Protein AF-A0A7G9ZDZ3-F1 (afdb_monomer_lite)

Sequence (117 aa):
TMALVRNMFHDPRQRQFAIGVWIAAFSLGSAIGPLVGGVLLEFFHWGAVFWLNVPVMLLTLALGPRFLPEYRDPDAGHLDLASVLLSLAAVLLTIYGLKQLAEHGAGLASMAALLAG

Secondary structure (DSSP, 8-state):
-HHHHHHH--SHHHHHHHHHHHHHHHHHHHHHHHHHHHHHHHHS-TTHHHHHHHHHHHHHHHHHHHHS-----TT-----HHHHHHHHHHHHHHHHHHHHHHHH-S-HHHHHHHHH-

Structure (mmCIF, N/CA/C/O backbone):
data_AF-A0A7G9ZDZ3-F1
#
_entry.id   AF-A0A7G9ZDZ3-F1
#
loop_
_atom_site.group_PDB
_atom_site.id
_atom_site.type_symbol
_atom_site.label_atom_id
_atom_site.label_alt_id
_atom_site.label_comp_id
_atom_site.label_asym_id
_atom_site.label_entity_id
_atom_site.label_seq_id
_atom_site.pdbx_PDB_ins_code
_atom_site.Cartn_x
_atom_site.Cartn_y
_atom_site.Cartn_z
_atom_site.occupancy
_atom_site.B_iso_or_equiv
_atom_site.auth_seq_id
_atom_site.auth_comp_id
_atom_site.auth_asym_id
_atom_site.auth_atom_id
_atom_site.pdbx_PDB_model_num
ATOM 1 N N . THR A 1 1 ? -8.217 3.301 -2.184 1.00 57.84 1 THR A N 1
ATOM 2 C CA . THR A 1 1 ? -8.496 3.680 -0.776 1.00 57.84 1 THR A CA 1
ATOM 3 C C . THR A 1 1 ? -8.779 5.170 -0.607 1.00 57.84 1 THR A C 1
ATOM 5 O O . THR A 1 1 ? -9.856 5.503 -0.137 1.00 57.84 1 THR A O 1
ATOM 8 N N . MET A 1 2 ? -7.906 6.083 -1.054 1.00 59.22 2 MET A N 1
ATOM 9 C CA . MET A 1 2 ? -8.110 7.543 -0.906 1.00 59.22 2 MET A CA 1
ATOM 10 C C . MET A 1 2 ? -9.345 8.108 -1.639 1.00 59.22 2 MET A C 1
ATOM 12 O O . MET A 1 2 ? -9.912 9.106 -1.200 1.00 59.22 2 MET A O 1
ATOM 16 N N . ALA A 1 3 ? -9.778 7.485 -2.743 1.00 59.09 3 ALA A N 1
ATOM 17 C CA . ALA A 1 3 ? -11.032 7.832 -3.425 1.00 59.09 3 ALA A CA 1
ATOM 18 C C . ALA A 1 3 ? -12.270 7.465 -2.583 1.00 59.09 3 ALA A C 1
ATOM 20 O O . ALA A 1 3 ? -13.203 8.252 -2.491 1.00 59.09 3 ALA A O 1
ATOM 21 N N . LEU A 1 4 ? -12.225 6.325 -1.886 1.00 62.06 4 LEU A N 1
ATOM 22 C CA . LEU A 1 4 ? -13.295 5.834 -1.011 1.00 62.06 4 LEU A CA 1
ATOM 23 C C . LEU A 1 4 ? -13.468 6.734 0.222 1.00 62.06 4 LEU A C 1
ATOM 25 O O . LEU A 1 4 ? -14.576 7.165 0.518 1.00 62.06 4 LEU A O 1
ATOM 29 N N . VAL A 1 5 ? -12.363 7.126 0.870 1.00 61.91 5 VAL A N 1
ATOM 30 C CA . VAL A 1 5 ? -12.380 8.070 2.007 1.00 61.91 5 VAL A CA 1
ATOM 31 C C . VAL A 1 5 ? -12.969 9.426 1.601 1.00 61.91 5 VAL A C 1
ATOM 33 O O . VAL A 1 5 ? -13.737 10.021 2.351 1.00 61.91 5 VAL A O 1
ATOM 36 N N . ARG A 1 6 ? -12.647 9.917 0.396 1.00 57.53 6 ARG A N 1
ATOM 37 C CA . ARG A 1 6 ? -13.193 11.182 -0.121 1.00 57.53 6 ARG A CA 1
ATOM 38 C C . ARG A 1 6 ? -14.697 11.133 -0.380 1.00 57.53 6 ARG A C 1
ATOM 40 O O . ARG A 1 6 ? -15.328 12.179 -0.287 1.00 57.53 6 ARG A O 1
ATOM 47 N N . ASN A 1 7 ? -15.224 9.957 -0.714 1.00 59.12 7 ASN A N 1
ATOM 48 C CA . ASN A 1 7 ? -16.620 9.770 -1.098 1.00 59.12 7 ASN A CA 1
ATOM 49 C C . ASN A 1 7 ? -17.521 9.402 0.094 1.00 59.12 7 ASN A C 1
ATOM 51 O O . ASN A 1 7 ? -18.690 9.754 0.096 1.00 59.12 7 ASN A O 1
ATOM 55 N N . MET A 1 8 ? -16.979 8.736 1.122 1.00 63.06 8 MET A N 1
ATOM 56 C CA . MET A 1 8 ? -17.723 8.368 2.339 1.00 63.06 8 MET A CA 1
ATOM 57 C C . MET A 1 8 ? -17.910 9.534 3.318 1.00 63.06 8 MET A C 1
ATOM 59 O O . MET 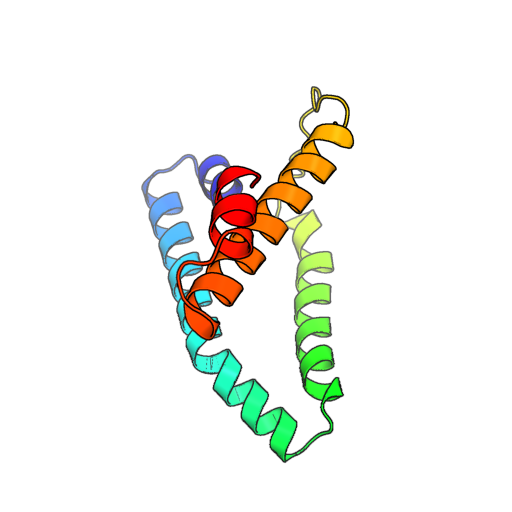A 1 8 ? -18.889 9.565 4.058 1.00 63.06 8 MET A O 1
ATOM 63 N N . PHE A 1 9 ? -16.978 10.490 3.341 1.00 64.31 9 PHE A N 1
ATOM 64 C CA . PHE A 1 9 ? -17.025 11.636 4.249 1.00 64.31 9 PHE A CA 1
ATOM 65 C C . PHE A 1 9 ? -17.301 12.921 3.467 1.00 64.31 9 PHE A C 1
ATOM 67 O O . PHE A 1 9 ? -16.383 13.570 2.959 1.00 64.31 9 PHE A O 1
ATOM 74 N N . HIS A 1 10 ? -18.580 13.290 3.384 1.00 66.12 10 HIS A N 1
ATOM 75 C CA . HIS A 1 10 ? -19.015 14.546 2.763 1.00 66.12 10 HIS A CA 1
ATOM 76 C C . HIS A 1 10 ? -18.633 15.780 3.600 1.00 66.12 10 HIS A C 1
ATOM 78 O O . HIS A 1 10 ? -18.469 16.864 3.045 1.00 66.12 10 HIS A O 1
ATOM 84 N N . ASP A 1 11 ? -18.429 15.616 4.914 1.00 80.81 11 ASP A N 1
ATOM 85 C CA . ASP A 1 11 ? -17.908 16.664 5.796 1.00 80.81 11 ASP A CA 1
ATOM 86 C C . ASP A 1 11 ? -16.373 16.800 5.641 1.00 80.81 11 ASP A C 1
ATOM 88 O O . ASP A 1 11 ? -15.631 15.845 5.920 1.00 80.81 11 ASP A O 1
ATOM 92 N N . PRO A 1 12 ? -15.858 17.984 5.247 1.00 77.75 12 PRO A N 1
ATOM 93 C CA . PRO A 1 12 ? -14.426 18.244 5.116 1.00 77.75 12 PRO A CA 1
ATOM 94 C C . PRO A 1 12 ? -13.604 17.924 6.374 1.00 77.75 12 PRO A C 1
ATOM 96 O O . PRO A 1 12 ? -12.468 17.457 6.245 1.00 77.75 12 PRO A O 1
ATOM 99 N N . ARG A 1 13 ? -14.157 18.137 7.580 1.00 80.38 13 ARG A N 1
ATOM 100 C CA . ARG A 1 13 ? -13.454 17.882 8.852 1.00 80.38 13 ARG A CA 1
ATOM 101 C C . ARG A 1 13 ? -13.283 16.391 9.120 1.00 80.38 13 ARG A C 1
ATOM 103 O O . ARG A 1 13 ? -12.187 15.952 9.467 1.00 80.38 13 ARG A O 1
ATOM 110 N N . GLN A 1 14 ? -14.339 15.607 8.907 1.00 81.69 14 GLN A N 1
ATOM 111 C CA . GLN A 1 14 ? -14.292 14.150 9.067 1.00 81.69 14 GLN A CA 1
ATOM 112 C C . GLN A 1 14 ? -13.337 13.516 8.056 1.00 81.69 14 GLN A C 1
ATOM 114 O O . GLN A 1 14 ? -12.542 12.645 8.405 1.00 81.69 14 GLN A O 1
ATOM 119 N N . ARG A 1 15 ? -13.337 14.024 6.819 1.00 76.75 15 ARG A N 1
ATOM 120 C CA . ARG A 1 15 ? -12.406 13.592 5.777 1.00 76.75 15 ARG A CA 1
ATOM 121 C C . ARG A 1 15 ? -10.949 13.865 6.148 1.00 76.75 15 ARG A C 1
ATOM 123 O O . ARG A 1 15 ? -10.104 12.993 5.966 1.00 76.75 15 ARG A O 1
ATOM 130 N N . GLN A 1 16 ? -10.646 15.057 6.665 1.00 81.56 16 GLN A N 1
ATOM 131 C CA . GLN A 1 16 ? -9.286 15.405 7.083 1.00 81.56 16 GLN A CA 1
ATOM 132 C C . GLN A 1 16 ? -8.810 14.521 8.244 1.00 81.56 16 GLN A C 1
ATOM 134 O O . GLN A 1 16 ? -7.676 14.044 8.216 1.00 81.56 16 GLN A O 1
ATOM 139 N N . PHE A 1 17 ? -9.685 14.237 9.214 1.00 87.12 17 PHE A N 1
ATOM 140 C CA . PHE A 1 17 ? -9.388 13.304 10.301 1.00 87.12 17 PHE A CA 1
ATOM 141 C C . PHE A 1 17 ? -9.146 11.877 9.788 1.00 87.12 17 PHE A C 1
ATOM 143 O O . PHE A 1 17 ? -8.136 11.268 10.132 1.00 87.12 17 PHE A O 1
ATOM 150 N N . ALA A 1 18 ? -10.012 11.367 8.907 1.00 82.94 18 ALA A N 1
ATOM 151 C CA . ALA A 1 18 ? -9.876 10.031 8.328 1.00 82.94 18 ALA A CA 1
ATOM 152 C C . ALA A 1 18 ? -8.570 9.868 7.531 1.00 82.94 18 ALA A C 1
ATOM 154 O O . ALA A 1 18 ? -7.885 8.855 7.665 1.00 82.94 18 ALA A O 1
ATOM 155 N N . ILE A 1 19 ? -8.188 10.881 6.747 1.00 84.12 19 ILE A N 1
ATOM 156 C CA . ILE A 1 19 ? -6.897 10.902 6.045 1.00 84.12 19 ILE A CA 1
ATOM 157 C C . ILE A 1 19 ? -5.741 10.929 7.052 1.00 84.12 19 ILE A C 1
ATOM 159 O O . ILE A 1 19 ? -4.775 10.191 6.880 1.00 84.12 19 ILE A O 1
ATOM 163 N N . GLY A 1 20 ? -5.843 11.731 8.116 1.00 87.19 20 GLY A N 1
ATOM 164 C CA . GLY A 1 20 ? -4.833 11.791 9.174 1.00 87.19 20 GLY A CA 1
ATOM 165 C C . GLY A 1 20 ? -4.607 10.438 9.852 1.00 87.19 20 GLY A C 1
ATOM 166 O O . GLY A 1 20 ? -3.466 9.992 9.962 1.00 87.19 20 GLY A O 1
ATOM 167 N N . VAL A 1 21 ? -5.685 9.746 10.231 1.00 89.75 21 VAL A N 1
ATOM 168 C CA . VAL A 1 21 ? -5.618 8.391 10.806 1.00 89.75 21 VAL A CA 1
ATOM 169 C C . VAL A 1 21 ? -5.022 7.399 9.809 1.00 89.75 21 VAL A C 1
ATOM 171 O O . VAL A 1 21 ? -4.171 6.595 10.186 1.00 89.75 21 VAL A O 1
ATOM 174 N N . TRP A 1 22 ? -5.414 7.475 8.534 1.00 87.75 22 TRP A N 1
ATOM 175 C CA . TRP A 1 22 ? -4.876 6.605 7.488 1.00 87.75 22 TRP A CA 1
ATOM 176 C C . TRP A 1 22 ? -3.361 6.779 7.312 1.00 87.75 22 TRP A C 1
ATOM 178 O O . TRP A 1 22 ? -2.631 5.788 7.288 1.00 87.75 22 TRP A O 1
ATOM 188 N N . ILE A 1 23 ? -2.876 8.024 7.263 1.00 89.75 23 ILE A N 1
ATOM 189 C CA . ILE A 1 23 ? -1.441 8.325 7.164 1.00 89.75 23 ILE A CA 1
ATOM 190 C C . ILE A 1 23 ? -0.705 7.853 8.422 1.00 89.75 23 ILE A C 1
ATOM 192 O O . ILE A 1 23 ? 0.336 7.213 8.309 1.00 89.75 23 ILE A O 1
ATOM 196 N N . ALA A 1 24 ? -1.238 8.127 9.616 1.00 92.50 24 ALA A N 1
ATOM 197 C CA . ALA A 1 24 ? -0.613 7.712 10.870 1.00 92.50 24 ALA A CA 1
ATOM 198 C C . ALA A 1 24 ? -0.478 6.185 10.966 1.00 92.50 24 ALA A C 1
ATOM 200 O O . ALA A 1 24 ? 0.597 5.683 11.293 1.00 92.50 24 ALA A O 1
ATOM 201 N N . ALA A 1 25 ? -1.538 5.447 10.622 1.00 89.19 25 ALA A N 1
ATOM 202 C CA . ALA A 1 25 ? -1.521 3.988 10.593 1.00 89.19 25 ALA A CA 1
ATOM 203 C C . ALA A 1 25 ? -0.504 3.448 9.576 1.00 89.19 25 ALA A C 1
ATOM 205 O O . ALA A 1 25 ? 0.246 2.525 9.892 1.00 89.19 25 ALA A O 1
ATOM 206 N N . PHE A 1 26 ? -0.435 4.047 8.382 1.00 89.19 26 PHE A N 1
ATOM 207 C CA . PHE A 1 26 ? 0.536 3.668 7.356 1.00 89.19 26 PHE A CA 1
ATOM 208 C C . PHE A 1 26 ? 1.981 3.903 7.813 1.00 89.19 26 PHE A C 1
ATOM 210 O O . PHE A 1 26 ? 2.810 2.999 7.724 1.00 89.19 26 PHE A O 1
ATOM 217 N N . SER A 1 27 ? 2.277 5.084 8.357 1.00 93.00 27 SER A N 1
ATOM 218 C CA . SER A 1 27 ? 3.611 5.427 8.859 1.00 93.00 27 SER A CA 1
ATOM 219 C C . SER A 1 27 ? 4.037 4.520 10.010 1.00 93.00 27 SER A C 1
ATOM 221 O O . SER A 1 27 ? 5.162 4.022 10.022 1.00 93.00 27 SER A O 1
ATOM 223 N N . LEU A 1 28 ? 3.128 4.255 10.952 1.00 93.94 28 LEU A N 1
ATOM 224 C CA . LEU A 1 28 ? 3.394 3.357 12.071 1.00 93.94 28 LEU A CA 1
ATOM 225 C C . LEU A 1 28 ? 3.648 1.926 11.584 1.00 93.94 28 LEU A C 1
ATOM 227 O O . LEU A 1 28 ? 4.623 1.301 11.997 1.00 93.94 28 LEU A O 1
ATOM 231 N N . GLY A 1 29 ? 2.821 1.432 10.659 1.00 88.50 29 GLY A N 1
ATOM 232 C CA . GLY A 1 29 ? 3.002 0.124 10.035 1.00 88.50 29 GLY A CA 1
ATOM 233 C C . GLY A 1 29 ? 4.327 0.013 9.279 1.00 88.50 29 GLY A C 1
ATOM 234 O O . GLY A 1 29 ? 5.016 -0.994 9.406 1.00 88.50 29 GLY A O 1
ATOM 235 N N . SER A 1 30 ? 4.733 1.058 8.556 1.00 90.31 30 SER A N 1
ATOM 236 C CA . SER A 1 30 ? 6.010 1.082 7.835 1.00 90.31 30 SER A CA 1
ATOM 237 C C . SER A 1 30 ? 7.223 1.100 8.767 1.00 90.31 30 SER A C 1
ATOM 239 O O . SER A 1 30 ? 8.256 0.540 8.413 1.00 90.31 30 SER A O 1
ATOM 241 N N . ALA A 1 31 ? 7.121 1.740 9.934 1.00 93.62 31 ALA A N 1
ATOM 242 C CA . ALA A 1 31 ? 8.203 1.782 10.914 1.00 93.62 31 ALA A CA 1
ATOM 243 C C . ALA A 1 31 ? 8.317 0.466 11.701 1.00 93.62 31 ALA A C 1
ATOM 245 O O . ALA A 1 31 ? 9.413 -0.056 11.894 1.00 93.62 31 ALA A O 1
ATOM 246 N N . ILE A 1 32 ? 7.182 -0.087 12.137 1.00 93.50 32 ILE A N 1
ATOM 247 C CA . ILE A 1 32 ? 7.128 -1.301 12.964 1.00 93.50 32 ILE A CA 1
ATOM 248 C C . ILE A 1 32 ? 7.285 -2.571 12.118 1.00 93.50 32 ILE A C 1
ATOM 250 O O . ILE A 1 32 ? 7.845 -3.557 12.591 1.00 93.50 32 ILE A O 1
ATOM 254 N N . GLY A 1 33 ? 6.827 -2.557 10.865 1.00 88.56 33 GLY A N 1
ATOM 255 C CA . GLY A 1 33 ? 6.813 -3.719 9.975 1.00 88.56 33 GLY A CA 1
ATOM 256 C C . GLY A 1 33 ? 8.172 -4.416 9.841 1.00 88.56 33 GLY A C 1
ATOM 257 O O . GLY A 1 33 ? 8.241 -5.616 10.106 1.00 88.56 33 GLY A O 1
ATOM 258 N N . PRO A 1 34 ? 9.264 -3.701 9.504 1.00 90.69 34 PRO A N 1
ATOM 259 C CA . PRO A 1 34 ? 10.599 -4.294 9.416 1.00 90.69 34 PRO A CA 1
ATOM 260 C C . PRO A 1 34 ? 11.117 -4.839 10.751 1.00 90.69 34 PRO A C 1
ATOM 262 O O . PRO A 1 34 ? 11.767 -5.879 10.763 1.00 90.69 34 PRO A O 1
ATOM 265 N N . LEU A 1 35 ? 10.807 -4.177 11.871 1.00 92.44 35 LEU A N 1
ATOM 266 C CA . LEU A 1 35 ? 11.207 -4.629 13.209 1.00 92.44 35 LEU A CA 1
ATOM 267 C C . LEU A 1 35 ? 10.531 -5.956 13.563 1.00 92.44 35 LEU A C 1
ATOM 269 O O . LEU A 1 35 ? 11.200 -6.922 13.917 1.00 92.44 35 LEU A O 1
ATOM 273 N N . VAL A 1 36 ? 9.206 -6.020 13.412 1.00 90.56 36 VAL A N 1
ATOM 274 C CA . VAL A 1 36 ? 8.425 -7.235 13.679 1.00 90.56 36 VAL A CA 1
ATOM 275 C C . VAL A 1 36 ? 8.810 -8.347 12.705 1.00 90.56 36 VAL A C 1
ATOM 277 O O . VAL A 1 36 ? 9.011 -9.480 13.129 1.00 90.56 36 VAL A O 1
ATOM 280 N N . GLY A 1 37 ? 8.982 -8.030 11.419 1.00 87.56 37 GLY A N 1
ATOM 281 C CA . GLY A 1 37 ? 9.444 -8.982 10.411 1.00 87.56 37 GLY A CA 1
ATOM 282 C C . GLY A 1 37 ? 10.830 -9.547 10.725 1.00 87.56 37 GLY A C 1
ATOM 283 O O . GLY A 1 37 ? 11.017 -10.756 10.648 1.00 87.56 37 GLY A O 1
ATOM 284 N N . GLY A 1 38 ? 11.775 -8.698 11.139 1.00 89.06 38 GLY A N 1
ATOM 285 C CA . GLY A 1 38 ? 13.121 -9.112 11.539 1.00 89.06 38 GLY A CA 1
ATOM 286 C C . GLY A 1 38 ? 13.110 -10.057 12.738 1.00 89.06 38 GLY A C 1
ATOM 287 O O . GLY A 1 38 ? 13.696 -11.133 12.667 1.00 89.06 38 GLY A O 1
ATOM 288 N N . VAL A 1 39 ? 12.362 -9.711 13.791 1.00 92.19 39 VAL A N 1
ATOM 289 C CA . VAL A 1 39 ? 12.190 -10.572 14.974 1.00 92.19 39 VAL A CA 1
ATOM 290 C C . VAL A 1 39 ? 11.534 -11.903 14.599 1.00 92.19 39 VAL A C 1
ATOM 292 O O . VAL A 1 39 ? 11.990 -12.959 15.026 1.00 92.19 39 VAL A O 1
ATOM 295 N N . LEU A 1 40 ? 10.490 -11.901 13.763 1.00 88.75 40 LEU A N 1
ATOM 296 C CA . LEU A 1 40 ? 9.866 -13.151 13.318 1.00 88.75 40 LEU A CA 1
ATOM 297 C C . LEU A 1 40 ? 10.852 -14.055 12.574 1.00 88.75 40 LEU A C 1
ATOM 299 O O . LEU A 1 40 ? 10.800 -15.263 12.764 1.00 88.75 40 LEU A O 1
ATOM 303 N N . LEU A 1 41 ? 11.736 -13.492 11.752 1.00 90.50 41 LEU A N 1
ATOM 304 C CA . LEU A 1 41 ? 12.747 -14.258 11.019 1.00 90.50 41 LEU A CA 1
ATOM 305 C C . LEU A 1 41 ? 13.901 -14.749 11.901 1.00 90.50 41 LEU A C 1
ATOM 307 O O . LEU A 1 41 ? 14.571 -15.711 11.535 1.00 90.50 41 LEU A O 1
ATOM 311 N N . GL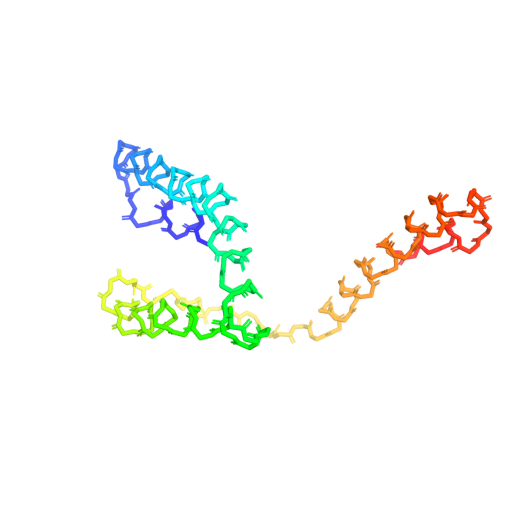U A 1 42 ? 14.133 -14.109 13.047 1.00 90.81 42 GLU A N 1
ATOM 312 C CA . GLU A 1 42 ? 15.122 -14.548 14.035 1.00 90.81 42 GLU A CA 1
ATOM 313 C C . GLU A 1 42 ? 14.654 -15.809 14.780 1.00 90.81 42 GLU A C 1
ATOM 315 O O . GLU A 1 42 ? 15.437 -16.735 14.989 1.00 90.81 42 GLU A O 1
ATOM 320 N N . PHE A 1 43 ? 13.368 -15.871 15.143 1.00 88.69 43 PHE A N 1
ATOM 321 C CA . PHE A 1 43 ? 12.810 -16.977 15.934 1.00 88.69 43 PHE A CA 1
ATOM 322 C C . PHE A 1 43 ? 12.082 -18.044 15.107 1.00 88.69 43 PHE A C 1
ATOM 324 O O . PHE A 1 43 ? 11.944 -19.183 15.558 1.00 88.69 43 PHE A O 1
ATOM 331 N N . PHE A 1 44 ? 11.601 -17.703 13.912 1.00 89.12 44 PHE A N 1
ATOM 332 C CA . PHE A 1 44 ? 10.808 -18.587 13.064 1.00 89.12 44 PHE A CA 1
ATOM 333 C C . PHE A 1 44 ? 11.355 -18.659 11.639 1.00 89.12 44 PHE A C 1
ATOM 335 O O . PHE A 1 44 ? 12.086 -17.796 11.161 1.00 89.12 44 PHE A O 1
ATOM 342 N N . HIS A 1 45 ? 10.943 -19.700 10.913 1.00 86.50 45 HIS A N 1
ATOM 343 C CA . HIS A 1 45 ? 11.256 -19.807 9.494 1.00 86.50 45 HIS A CA 1
ATOM 344 C C . HIS A 1 45 ? 10.564 -18.693 8.691 1.00 86.50 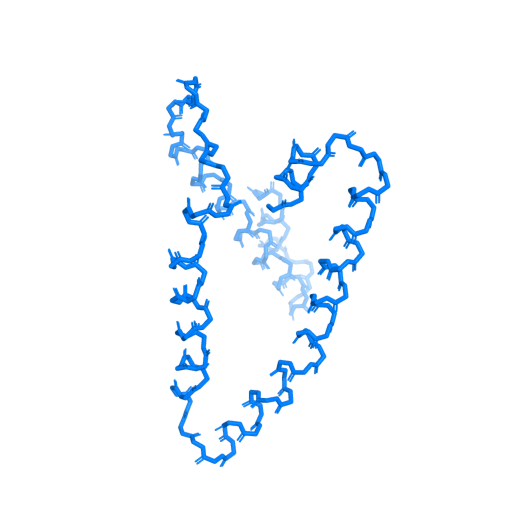45 HIS A C 1
ATOM 346 O O . HIS A 1 45 ? 9.509 -18.188 9.078 1.00 86.50 45 HIS A O 1
ATOM 352 N N . TRP A 1 46 ? 11.105 -18.392 7.511 1.00 86.12 46 TRP A N 1
ATOM 353 C CA . TRP A 1 46 ? 10.611 -17.370 6.579 1.00 86.12 46 TRP A CA 1
ATOM 354 C C . TRP A 1 46 ? 9.082 -17.312 6.386 1.00 86.12 46 TRP A C 1
ATOM 356 O O . TRP A 1 46 ? 8.508 -16.234 6.234 1.00 86.12 46 TRP A O 1
ATOM 366 N N . GLY A 1 47 ? 8.391 -18.454 6.433 1.00 85.56 47 GLY A N 1
ATOM 367 C CA . GLY A 1 47 ? 6.939 -18.522 6.257 1.00 85.56 47 GLY A CA 1
ATOM 368 C C . GLY A 1 47 ? 6.126 -17.854 7.370 1.00 85.56 47 GLY A C 1
ATOM 369 O O . GLY A 1 47 ? 4.977 -17.482 7.135 1.00 85.56 47 GLY A O 1
ATOM 370 N N . ALA A 1 48 ? 6.698 -17.647 8.558 1.00 87.56 48 ALA A N 1
ATOM 371 C CA . ALA A 1 48 ? 6.000 -17.031 9.687 1.00 87.56 48 ALA A CA 1
ATOM 372 C C . ALA A 1 48 ? 5.559 -15.587 9.403 1.00 87.56 48 ALA A C 1
ATOM 374 O O . ALA A 1 48 ? 4.495 -15.167 9.858 1.00 87.56 48 ALA A O 1
ATOM 375 N N . VAL A 1 49 ? 6.314 -14.846 8.586 1.00 85.56 49 VAL A N 1
ATOM 376 C CA . VAL A 1 49 ? 5.963 -13.470 8.194 1.00 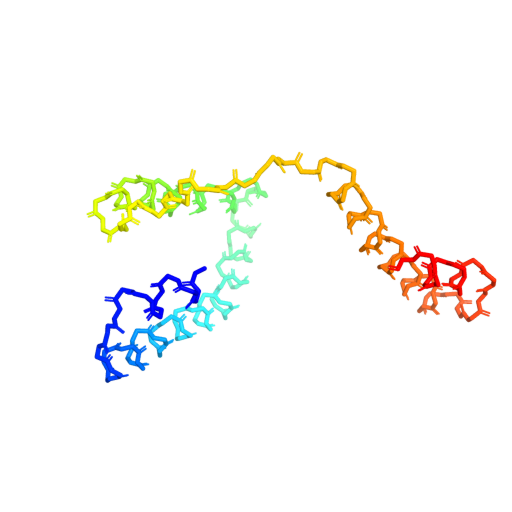85.56 49 VAL A CA 1
ATOM 377 C C . VAL A 1 49 ? 4.639 -13.432 7.418 1.00 85.56 49 VAL A C 1
ATOM 379 O O . VAL A 1 49 ? 3.852 -12.500 7.571 1.00 85.56 49 VAL A O 1
ATOM 382 N N . PHE A 1 50 ? 4.335 -14.469 6.632 1.00 87.38 50 PHE A N 1
ATOM 383 C CA . PHE A 1 50 ? 3.067 -14.554 5.903 1.00 87.38 50 PHE A CA 1
ATOM 384 C C . PHE A 1 50 ? 1.893 -14.860 6.827 1.00 87.38 50 PHE A C 1
ATOM 386 O O . PHE A 1 50 ? 0.815 -14.295 6.643 1.00 87.38 50 PHE A O 1
ATOM 393 N N . TRP A 1 51 ? 2.104 -15.695 7.847 1.00 89.00 51 TRP A N 1
ATOM 394 C CA . TRP A 1 51 ? 1.077 -16.003 8.841 1.00 89.00 51 TRP A CA 1
ATOM 395 C C . TRP A 1 51 ? 0.625 -14.774 9.627 1.00 89.00 51 TRP A C 1
ATOM 397 O O . TRP A 1 51 ? -0.544 -14.710 9.985 1.00 89.00 51 TRP A O 1
ATOM 407 N N . LEU A 1 52 ? 1.491 -13.776 9.827 1.00 86.25 52 LEU A N 1
ATOM 408 C CA . LEU A 1 52 ? 1.114 -12.489 10.425 1.00 86.25 52 LEU A CA 1
ATOM 409 C C . LEU A 1 52 ? 0.094 -11.715 9.564 1.00 86.25 52 LEU A C 1
ATOM 411 O O . LEU A 1 52 ? -0.802 -11.059 10.094 1.00 86.25 52 LEU A O 1
ATOM 415 N N . ASN A 1 53 ? 0.195 -11.811 8.235 1.00 86.69 53 ASN A N 1
ATOM 416 C CA . ASN A 1 53 ? -0.703 -11.110 7.310 1.00 86.69 53 ASN A CA 1
ATOM 417 C C . ASN A 1 53 ? -2.093 -11.759 7.225 1.00 86.69 53 ASN A C 1
ATOM 419 O O . ASN A 1 53 ? -3.087 -11.064 7.015 1.00 86.69 53 ASN A O 1
ATOM 423 N N . VAL A 1 54 ? -2.180 -13.080 7.409 1.00 93.06 54 VAL A N 1
ATOM 424 C CA . VAL A 1 54 ? -3.437 -13.847 7.343 1.00 93.06 54 VAL A CA 1
ATOM 425 C C . VAL A 1 54 ? -4.535 -13.302 8.272 1.00 93.06 54 VAL A C 1
ATOM 427 O O . VAL A 1 54 ? -5.618 -13.008 7.767 1.00 93.06 54 VAL A O 1
ATOM 430 N N . PRO A 1 55 ? -4.328 -13.113 9.591 1.00 91.00 55 PRO A N 1
ATOM 431 C CA . PRO A 1 55 ? -5.374 -12.609 10.479 1.00 91.00 55 PRO A CA 1
ATOM 432 C C . PRO A 1 55 ? -5.813 -11.186 10.117 1.00 91.00 55 PRO A C 1
ATOM 434 O O . PRO A 1 55 ? -7.002 -10.883 10.186 1.00 91.00 55 PRO A O 1
ATOM 437 N N . VAL A 1 56 ? -4.891 -10.327 9.669 1.00 89.19 56 VAL A N 1
ATOM 438 C CA . VAL A 1 56 ? -5.216 -8.964 9.212 1.00 89.19 56 VAL A CA 1
ATOM 439 C C . VAL A 1 56 ? -6.105 -9.006 7.965 1.00 89.19 56 VAL A C 1
ATOM 441 O O . VAL A 1 56 ? -7.108 -8.289 7.882 1.00 89.19 56 VAL A O 1
ATOM 444 N N . MET A 1 57 ? -5.779 -9.884 7.014 1.00 90.50 57 MET A N 1
ATOM 445 C CA . MET A 1 57 ? -6.593 -10.114 5.820 1.00 90.50 57 MET A CA 1
ATOM 446 C C . MET A 1 57 ? -7.981 -10.652 6.183 1.00 90.50 57 MET A C 1
ATOM 448 O O . MET A 1 57 ? -8.982 -10.130 5.700 1.00 90.50 57 MET A O 1
ATOM 452 N N . LEU A 1 58 ? -8.061 -11.644 7.073 1.00 93.75 58 LEU A N 1
ATOM 453 C CA . LEU A 1 58 ? -9.332 -12.218 7.524 1.00 93.75 58 LEU A CA 1
ATOM 454 C C . LEU A 1 58 ? -10.221 -11.177 8.208 1.00 93.75 58 LEU A C 1
ATOM 456 O O . LEU A 1 58 ? -11.408 -11.101 7.901 1.00 93.75 58 LEU A O 1
ATOM 460 N N . LEU A 1 59 ? -9.658 -10.336 9.080 1.00 91.44 59 LEU A N 1
ATOM 461 C CA . LEU A 1 59 ? -10.391 -9.227 9.696 1.00 91.44 59 LEU A CA 1
ATOM 462 C C . LEU A 1 59 ? -10.921 -8.254 8.642 1.00 91.44 59 LEU A C 1
ATOM 464 O O . LEU A 1 59 ? -12.073 -7.834 8.714 1.00 91.44 59 LEU A O 1
ATOM 468 N N . THR A 1 60 ? -10.110 -7.930 7.637 1.00 87.56 60 THR A N 1
ATOM 469 C CA . THR A 1 60 ? -10.518 -7.033 6.549 1.00 87.56 60 THR A CA 1
ATOM 470 C C . THR A 1 60 ? -11.630 -7.650 5.703 1.00 87.56 60 THR A C 1
ATOM 472 O O . THR A 1 60 ? -12.578 -6.956 5.354 1.00 87.56 60 THR A O 1
ATOM 475 N N . LEU A 1 61 ? -11.571 -8.953 5.422 1.00 88.62 61 LEU A N 1
ATOM 476 C CA . LEU A 1 61 ? -12.619 -9.671 4.689 1.00 88.62 61 LEU A CA 1
ATOM 477 C C . LEU A 1 61 ? -13.912 -9.818 5.500 1.00 88.62 61 LEU A C 1
ATOM 479 O O . LEU A 1 61 ? -14.995 -9.765 4.926 1.00 88.62 61 LEU A O 1
ATOM 483 N N . ALA A 1 62 ? -13.818 -9.974 6.821 1.00 91.69 62 ALA A N 1
ATOM 484 C CA . ALA A 1 62 ? -14.984 -10.095 7.692 1.00 91.69 62 ALA A CA 1
ATOM 485 C C . ALA A 1 62 ? -15.679 -8.745 7.932 1.00 91.69 62 ALA A C 1
ATOM 487 O O . ALA A 1 62 ? -16.905 -8.654 7.913 1.00 91.69 62 ALA A O 1
ATOM 488 N N . LEU A 1 63 ? -14.898 -7.687 8.165 1.00 88.81 63 LEU A N 1
ATOM 489 C CA . LEU A 1 63 ? -15.410 -6.357 8.506 1.00 88.81 63 LEU A CA 1
ATOM 490 C C . LEU A 1 63 ? -15.679 -5.509 7.255 1.00 88.81 63 LEU A C 1
ATOM 492 O O . LEU A 1 63 ? -16.608 -4.703 7.246 1.00 88.81 63 LEU A O 1
ATOM 496 N N . GLY A 1 64 ? -14.909 -5.709 6.186 1.00 84.25 64 GLY A N 1
ATOM 497 C CA . GLY A 1 64 ? -14.990 -4.958 4.934 1.00 84.25 64 GLY A CA 1
ATOM 498 C C . GLY A 1 64 ? -16.411 -4.850 4.380 1.00 84.25 64 GLY A C 1
ATOM 499 O O . GLY A 1 64 ? -16.896 -3.731 4.271 1.00 84.25 64 GLY A O 1
ATOM 500 N N . PRO A 1 65 ? -17.135 -5.957 4.138 1.00 82.88 65 PRO A N 1
ATOM 501 C CA . PRO A 1 65 ? -18.496 -5.914 3.593 1.00 82.88 65 PRO A CA 1
ATOM 502 C C . PRO A 1 65 ? -19.512 -5.182 4.482 1.00 82.88 65 PRO A C 1
ATOM 504 O O . PRO A 1 65 ? -20.533 -4.697 4.003 1.00 82.88 65 PRO A O 1
ATOM 507 N N . ARG A 1 66 ? -19.264 -5.118 5.799 1.00 80.81 66 ARG A N 1
ATOM 508 C CA . ARG A 1 66 ? -20.157 -4.462 6.764 1.00 80.81 66 ARG A CA 1
ATOM 509 C C . ARG A 1 66 ? -19.946 -2.948 6.802 1.00 80.81 66 ARG A C 1
ATOM 511 O O . ARG A 1 66 ? -20.921 -2.217 6.968 1.00 80.81 66 ARG A O 1
ATOM 518 N N . PHE A 1 67 ? -18.692 -2.501 6.722 1.00 78.25 67 PHE A N 1
ATOM 519 C CA . PHE A 1 67 ? -18.305 -1.098 6.926 1.00 78.25 67 PHE A CA 1
ATOM 520 C C . PHE A 1 67 ? -17.998 -0.344 5.633 1.00 78.25 67 PHE A C 1
ATOM 522 O O . PHE A 1 67 ? -18.099 0.882 5.608 1.00 78.25 67 PHE A O 1
ATOM 529 N N . LEU A 1 68 ? -17.604 -1.049 4.576 1.00 73.56 68 LEU A N 1
ATOM 530 C CA . LEU A 1 68 ? -17.330 -0.457 3.278 1.00 73.56 68 LEU A CA 1
ATOM 531 C C . LEU A 1 68 ? -18.601 -0.557 2.430 1.00 73.56 68 LEU A C 1
ATOM 533 O O . LEU A 1 68 ? -19.058 -1.669 2.165 1.00 73.56 68 LEU A O 1
ATOM 537 N N . PRO A 1 69 ? -19.190 0.573 2.003 1.00 67.19 69 PRO A N 1
ATOM 538 C CA . PRO A 1 69 ? -20.255 0.533 1.018 1.00 67.19 69 PRO A CA 1
ATOM 539 C C . PRO A 1 69 ? -19.703 -0.095 -0.263 1.00 67.19 69 PRO A C 1
ATOM 541 O O . PRO A 1 69 ? -18.640 0.301 -0.749 1.00 67.19 69 PRO A O 1
ATOM 544 N N . GLU A 1 70 ? -20.419 -1.087 -0.788 1.00 66.19 70 GLU A N 1
ATOM 545 C CA . GLU A 1 70 ? -20.091 -1.741 -2.052 1.00 66.19 70 GLU A CA 1
ATOM 546 C C . GLU A 1 70 ? -20.087 -0.681 -3.162 1.00 66.19 70 GLU A C 1
ATOM 548 O O . GLU A 1 70 ? -21.134 -0.172 -3.565 1.00 66.19 70 GLU A O 1
ATOM 553 N N . TYR A 1 71 ? -18.900 -0.312 -3.641 1.00 61.47 71 TYR A N 1
ATOM 554 C CA . TYR A 1 71 ? -18.763 0.579 -4.783 1.00 61.47 71 TYR A CA 1
ATOM 555 C C . TYR A 1 71 ? -18.713 -0.271 -6.049 1.00 61.47 71 TYR A C 1
ATOM 557 O O . TYR A 1 71 ? -17.652 -0.742 -6.460 1.00 61.47 71 TYR A O 1
ATOM 565 N N . ARG A 1 72 ? -19.885 -0.493 -6.642 1.00 57.16 72 ARG A N 1
ATOM 566 C CA . ARG A 1 72 ? -20.025 -1.050 -7.987 1.00 57.16 72 ARG A CA 1
ATOM 567 C C . ARG A 1 72 ? -20.326 0.089 -8.943 1.00 57.16 72 ARG A C 1
ATOM 569 O O . ARG A 1 72 ? -21.365 0.726 -8.811 1.00 57.16 72 ARG A O 1
ATOM 576 N N . ASP A 1 73 ? -19.415 0.327 -9.878 1.00 61.19 73 ASP A N 1
ATOM 577 C CA . ASP A 1 73 ? -19.689 1.161 -11.042 1.00 61.19 73 ASP A CA 1
ATOM 578 C C . ASP A 1 73 ? -20.611 0.366 -11.992 1.00 61.19 73 ASP A C 1
ATOM 580 O O . ASP A 1 73 ? -20.185 -0.679 -12.496 1.00 61.19 73 ASP A O 1
ATOM 584 N N . PRO A 1 74 ? -21.882 0.773 -12.181 1.00 65.00 74 PRO A N 1
ATOM 585 C CA . PRO A 1 74 ? -22.823 0.068 -13.053 1.00 65.00 74 PRO A CA 1
ATOM 586 C C . PRO A 1 74 ? -22.417 0.127 -14.530 1.00 65.00 74 PRO A C 1
ATOM 588 O O . PRO A 1 74 ? -22.812 -0.754 -15.291 1.00 65.00 74 PRO A O 1
ATOM 591 N N . ASP A 1 75 ? -21.613 1.126 -14.905 1.00 67.69 75 ASP A N 1
ATOM 592 C CA . ASP A 1 75 ? -21.121 1.372 -16.262 1.00 67.69 75 ASP A CA 1
ATOM 593 C C . ASP A 1 75 ? -19.638 0.996 -16.408 1.00 67.69 75 ASP A C 1
ATOM 595 O O . ASP A 1 75 ? -18.952 1.477 -17.314 1.00 67.69 75 ASP A O 1
ATOM 599 N N . ALA A 1 76 ? -19.121 0.126 -15.528 1.00 67.25 76 ALA A N 1
ATOM 600 C CA . ALA A 1 76 ? -17.764 -0.394 -15.642 1.00 67.25 76 ALA A CA 1
ATOM 601 C C . ALA A 1 76 ? -17.564 -1.012 -17.037 1.00 67.25 76 ALA A C 1
ATOM 603 O O . ALA A 1 76 ? -18.078 -2.091 -17.343 1.00 67.25 76 ALA A O 1
ATOM 604 N N . GLY A 1 77 ? -16.828 -0.297 -17.892 1.00 70.00 77 GLY A N 1
ATOM 605 C CA . GLY A 1 77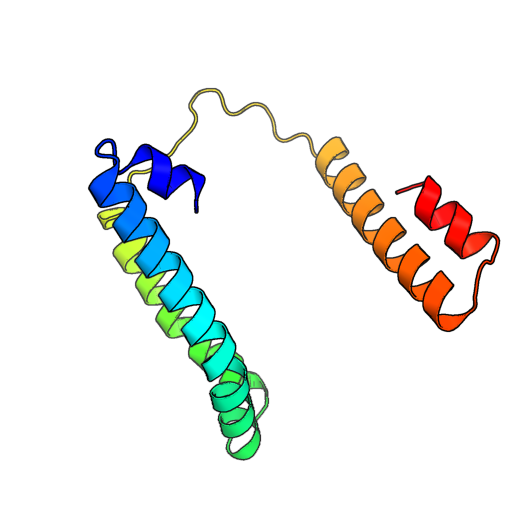 ? -16.535 -0.725 -19.253 1.00 70.00 77 GLY A CA 1
ATOM 606 C C . GLY A 1 77 ? -15.801 -2.067 -19.294 1.00 70.00 77 GLY A C 1
ATOM 607 O O . GLY A 1 77 ? -15.262 -2.550 -18.296 1.00 70.00 77 GLY A O 1
ATOM 608 N N . HIS A 1 78 ? -15.769 -2.683 -20.475 1.00 77.56 78 HIS A N 1
ATOM 609 C CA . HIS A 1 78 ? -15.075 -3.952 -20.671 1.00 77.56 78 HIS A CA 1
ATOM 610 C C . HIS A 1 78 ? -13.598 -3.857 -20.262 1.00 77.56 78 HIS A C 1
ATOM 612 O O . HIS A 1 78 ? -12.910 -2.883 -20.567 1.00 77.56 78 HIS A O 1
ATOM 618 N N . LEU A 1 79 ? -13.114 -4.899 -19.585 1.00 73.31 79 LEU A N 1
ATOM 619 C CA . LEU A 1 79 ? -11.718 -5.032 -19.184 1.00 73.31 79 LEU A CA 1
ATOM 620 C C . LEU A 1 79 ? -10.836 -5.105 -20.439 1.00 73.31 79 LEU A C 1
ATOM 622 O O . LEU A 1 79 ? -10.823 -6.120 -21.138 1.00 73.31 79 LEU A O 1
ATOM 626 N N . ASP A 1 80 ? -10.110 -4.027 -20.732 1.00 85.06 80 ASP A N 1
ATOM 627 C CA . ASP A 1 80 ? -9.188 -3.978 -21.864 1.00 85.06 80 ASP A CA 1
ATOM 628 C C . ASP A 1 80 ? -7.873 -4.684 -21.511 1.00 85.06 80 ASP A C 1
ATOM 630 O O . ASP A 1 80 ? -6.912 -4.093 -21.010 1.00 85.06 80 ASP A O 1
ATOM 634 N N . LEU A 1 81 ? -7.850 -5.990 -21.773 1.00 89.00 81 LEU A N 1
ATOM 635 C CA . LEU A 1 81 ? -6.688 -6.846 -21.548 1.00 89.00 81 LEU A CA 1
ATOM 636 C C . LEU A 1 81 ? -5.452 -6.377 -22.328 1.00 89.00 81 LEU A C 1
ATOM 638 O O . LEU A 1 81 ? -4.338 -6.554 -21.839 1.00 89.00 81 LEU A O 1
ATOM 642 N N . ALA A 1 82 ? -5.625 -5.763 -23.504 1.00 90.00 82 ALA A N 1
ATOM 643 C CA . ALA A 1 82 ? -4.503 -5.257 -24.287 1.00 90.00 82 ALA A CA 1
ATOM 644 C C . ALA A 1 82 ? -3.857 -4.055 -23.589 1.00 90.00 82 ALA A C 1
ATOM 646 O O . ALA A 1 82 ? -2.638 -4.039 -23.420 1.00 90.00 82 ALA A O 1
ATOM 647 N N . SER A 1 83 ? -4.662 -3.110 -23.095 1.00 85.50 83 SER A N 1
ATOM 648 C CA . SER A 1 83 ? -4.165 -1.990 -22.283 1.00 85.50 83 SER A CA 1
ATOM 649 C C . SER A 1 83 ? -3.506 -2.449 -20.982 1.00 85.50 83 SER A C 1
ATOM 651 O O . SER A 1 83 ? -2.470 -1.909 -20.598 1.00 85.50 83 SER A O 1
ATOM 653 N N . VAL A 1 84 ? -4.047 -3.477 -20.317 1.00 89.50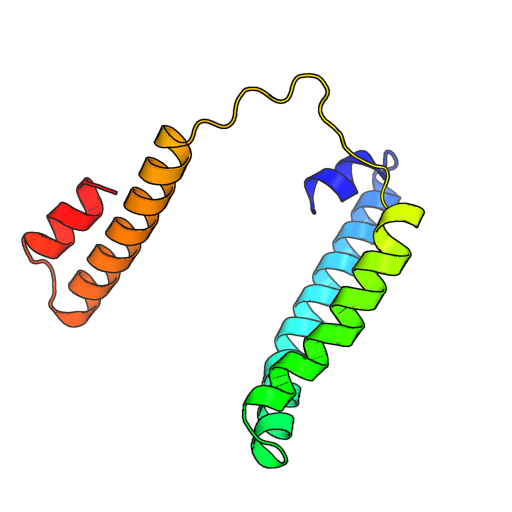 84 VAL A N 1
ATOM 654 C CA . VAL A 1 84 ? -3.418 -4.064 -19.120 1.00 89.50 84 VAL A CA 1
ATOM 655 C C . VAL A 1 84 ? -2.043 -4.647 -19.455 1.00 89.50 84 VAL A C 1
ATOM 657 O O . VAL A 1 84 ? -1.070 -4.363 -18.756 1.00 89.50 84 VAL A O 1
ATOM 660 N N . LEU A 1 85 ? -1.937 -5.427 -20.535 1.00 93.00 85 LEU A N 1
ATOM 661 C CA . LEU A 1 85 ? -0.668 -6.013 -20.973 1.00 93.00 85 LEU A CA 1
ATOM 662 C C . LEU A 1 85 ? 0.343 -4.946 -21.399 1.00 93.00 85 LEU A C 1
ATOM 664 O O . LEU A 1 85 ? 1.506 -5.037 -21.013 1.00 93.00 85 LEU A O 1
ATOM 668 N N . LEU A 1 86 ? -0.095 -3.924 -22.137 1.00 90.44 86 LEU A N 1
ATOM 669 C CA . LEU A 1 86 ? 0.737 -2.782 -22.525 1.00 90.44 86 LEU A CA 1
ATOM 670 C C . LEU A 1 86 ? 1.237 -2.017 -21.299 1.00 90.44 86 LEU A C 1
ATOM 672 O O . LEU A 1 86 ? 2.425 -1.726 -21.211 1.00 90.44 86 LEU A O 1
ATOM 676 N N . SER A 1 87 ? 0.371 -1.757 -20.317 1.00 89.75 87 SER A N 1
ATOM 677 C CA . SER A 1 87 ? 0.761 -1.100 -19.066 1.00 89.75 87 SER A CA 1
ATOM 678 C C . SER A 1 87 ? 1.761 -1.934 -18.263 1.00 89.75 87 SER A C 1
ATOM 680 O O . SER A 1 87 ? 2.733 -1.384 -17.743 1.00 89.75 87 SER A O 1
ATOM 682 N N . LEU A 1 88 ? 1.563 -3.253 -18.178 1.00 92.62 88 LEU A N 1
ATOM 683 C CA . LEU A 1 88 ? 2.510 -4.153 -17.518 1.00 92.62 88 LEU A CA 1
ATOM 684 C C . LEU A 1 88 ? 3.861 -4.167 -18.238 1.00 92.62 88 LEU A C 1
ATOM 686 O O . LEU A 1 88 ? 4.898 -4.044 -17.588 1.00 92.62 88 LEU A O 1
ATOM 690 N N . ALA A 1 89 ? 3.851 -4.286 -19.566 1.00 91.75 89 ALA A N 1
ATOM 691 C CA . ALA A 1 89 ? 5.058 -4.262 -20.382 1.00 91.75 89 ALA A CA 1
ATOM 692 C C . ALA A 1 89 ? 5.815 -2.940 -20.215 1.00 91.75 89 ALA A C 1
ATOM 694 O O . ALA A 1 89 ? 7.022 -2.965 -19.985 1.00 91.75 89 ALA A O 1
ATOM 695 N N . ALA A 1 90 ? 5.104 -1.812 -20.237 1.00 89.69 90 ALA A N 1
ATOM 696 C CA . ALA A 1 90 ? 5.674 -0.485 -20.056 1.00 89.69 90 ALA A CA 1
ATOM 697 C C . ALA A 1 90 ? 6.393 -0.336 -18.709 1.00 89.69 90 ALA A C 1
ATOM 699 O O . ALA A 1 90 ? 7.567 0.039 -18.645 1.00 89.69 90 ALA A O 1
ATOM 700 N N . VAL A 1 91 ? 5.725 -0.721 -17.617 1.00 91.88 91 VAL A N 1
ATOM 701 C CA . VAL A 1 91 ? 6.308 -0.673 -16.268 1.00 91.88 91 VAL A CA 1
ATOM 702 C C . VAL A 1 91 ? 7.528 -1.591 -16.158 1.00 91.88 91 VAL A C 1
ATOM 704 O O . VAL A 1 91 ? 8.558 -1.183 -15.617 1.00 91.88 91 VAL A O 1
ATOM 707 N N . LEU A 1 92 ? 7.449 -2.816 -16.686 1.00 91.25 92 LEU A N 1
ATOM 708 C CA . LEU A 1 92 ? 8.556 -3.776 -16.636 1.00 91.25 92 LEU A CA 1
ATOM 709 C C . LEU A 1 92 ? 9.763 -3.307 -17.452 1.00 91.25 92 LEU A C 1
ATOM 711 O O . LEU A 1 92 ? 10.886 -3.380 -16.952 1.00 91.25 92 LEU A O 1
ATOM 715 N N . LEU A 1 93 ? 9.540 -2.799 -18.665 1.00 89.38 93 LEU A N 1
ATOM 716 C CA . LEU A 1 93 ? 10.589 -2.256 -19.530 1.00 89.38 93 LEU A CA 1
ATOM 717 C C . LEU A 1 93 ? 11.249 -1.029 -18.904 1.00 89.38 93 LEU A C 1
ATOM 719 O O . LEU A 1 93 ? 12.475 -0.944 -18.893 1.00 89.38 93 LEU A O 1
ATOM 723 N N . THR A 1 94 ? 10.465 -0.144 -18.289 1.00 88.44 94 THR A N 1
ATOM 724 C CA . THR A 1 94 ? 10.988 1.028 -17.576 1.00 88.44 94 THR A CA 1
ATOM 725 C C . THR A 1 94 ? 11.881 0.615 -16.403 1.00 88.44 94 THR A C 1
ATOM 727 O O . THR A 1 94 ? 13.012 1.089 -16.278 1.00 88.44 94 THR A O 1
ATOM 730 N N . ILE A 1 95 ? 11.410 -0.306 -15.551 1.00 90.88 95 ILE A N 1
ATOM 731 C CA . ILE A 1 95 ? 12.189 -0.813 -14.408 1.00 90.88 95 ILE A CA 1
ATOM 732 C C . ILE A 1 95 ? 13.460 -1.512 -14.894 1.00 90.88 95 ILE A C 1
ATOM 734 O O . ILE A 1 95 ? 14.532 -1.310 -14.322 1.00 90.88 95 ILE A O 1
ATOM 738 N N . TYR A 1 96 ? 13.349 -2.333 -15.939 1.00 87.88 96 TYR A N 1
ATOM 739 C CA . TYR A 1 96 ? 14.483 -3.033 -16.529 1.00 87.88 96 TYR A CA 1
ATOM 740 C C . TYR A 1 96 ? 15.514 -2.055 -17.100 1.00 87.88 96 TYR A C 1
ATOM 742 O O . TYR A 1 96 ? 16.692 -2.150 -16.765 1.00 87.88 96 TYR A O 1
ATOM 750 N N . GLY A 1 97 ? 15.076 -1.074 -17.890 1.00 85.44 97 GLY A N 1
ATOM 751 C CA . GLY A 1 97 ? 15.936 -0.045 -18.463 1.00 85.44 97 GLY A CA 1
ATOM 752 C C . GLY A 1 97 ? 16.646 0.777 -17.391 1.00 85.44 97 GLY A C 1
ATOM 753 O O . GLY A 1 97 ? 17.850 1.001 -17.500 1.00 85.44 97 GLY A O 1
ATOM 754 N N . LEU A 1 98 ? 15.946 1.141 -16.310 1.00 87.50 98 LEU A N 1
ATOM 755 C CA . LEU A 1 98 ? 16.534 1.862 -15.179 1.00 87.50 98 LEU A CA 1
ATOM 756 C C . LEU A 1 98 ? 17.580 1.021 -14.431 1.00 87.50 98 LEU A C 1
ATOM 758 O O . LEU A 1 98 ? 18.655 1.529 -14.114 1.00 87.50 98 LEU A O 1
ATOM 762 N N . LYS A 1 99 ? 17.302 -0.266 -14.183 1.00 85.44 99 LYS A N 1
ATOM 763 C CA . LYS A 1 99 ? 18.279 -1.194 -13.584 1.00 85.44 99 LYS A CA 1
ATOM 764 C C . LYS A 1 99 ? 19.513 -1.346 -14.466 1.00 85.44 99 LYS A C 1
ATOM 766 O O . LYS A 1 99 ? 20.632 -1.193 -13.988 1.00 85.44 99 LYS A O 1
ATOM 771 N N . GLN A 1 100 ? 19.305 -1.579 -15.759 1.00 87.00 100 GLN A N 1
ATOM 772 C CA . GLN A 1 100 ? 20.383 -1.757 -16.722 1.00 87.00 100 GLN A CA 1
ATOM 773 C C . GLN A 1 100 ? 21.233 -0.484 -16.856 1.00 87.00 100 GLN A C 1
ATOM 775 O O . GLN A 1 100 ? 22.454 -0.573 -16.947 1.00 87.00 100 GLN A O 1
ATOM 780 N N . LEU A 1 101 ? 20.601 0.694 -16.814 1.00 86.69 101 LEU A N 1
ATOM 781 C CA . LEU A 1 101 ? 21.276 1.991 -16.791 1.00 86.69 101 LEU A CA 1
ATOM 782 C C . LEU A 1 101 ? 22.141 2.166 -15.534 1.00 86.69 101 LEU A C 1
ATOM 784 O O . LEU A 1 101 ? 23.266 2.647 -15.636 1.00 86.69 101 LEU A O 1
ATOM 788 N N . ALA A 1 102 ? 21.629 1.775 -14.364 1.00 85.12 102 ALA A N 1
ATOM 789 C CA . ALA A 1 102 ? 22.340 1.895 -13.093 1.00 85.12 102 ALA A CA 1
ATOM 790 C C . ALA A 1 102 ? 23.517 0.912 -12.970 1.00 85.12 102 ALA A C 1
ATOM 792 O O . ALA A 1 102 ? 24.565 1.281 -12.449 1.00 85.12 102 ALA A O 1
ATOM 793 N N . GLU A 1 103 ? 23.356 -0.322 -13.453 1.00 85.81 103 GLU A N 1
ATOM 794 C CA . GLU A 1 103 ? 24.392 -1.360 -13.368 1.00 85.81 103 GLU A CA 1
ATOM 795 C C . GLU A 1 103 ? 25.468 -1.226 -14.455 1.00 85.81 103 GLU A C 1
ATOM 797 O O . GLU A 1 103 ? 26.644 -1.455 -14.184 1.00 85.81 103 GLU A O 1
ATOM 802 N N . HIS A 1 104 ? 25.079 -0.867 -15.683 1.00 82.06 104 HIS A N 1
ATOM 803 C CA . HIS A 1 104 ? 25.951 -0.961 -16.862 1.00 82.06 104 HIS A CA 1
ATOM 804 C C . HIS A 1 104 ? 26.145 0.376 -17.601 1.00 82.06 104 HIS A C 1
ATOM 806 O O . HIS A 1 104 ? 26.868 0.426 -18.597 1.00 82.06 104 HIS A O 1
ATOM 812 N N . GLY A 1 105 ? 25.530 1.467 -17.135 1.00 74.12 105 GLY A N 1
ATOM 813 C CA . GLY A 1 105 ? 25.580 2.775 -17.790 1.00 74.12 105 GLY A CA 1
ATOM 814 C C . GLY A 1 105 ? 24.633 2.907 -18.990 1.00 74.12 105 GLY A C 1
ATOM 815 O O . GLY A 1 105 ? 23.771 2.063 -19.255 1.00 74.12 105 GLY A O 1
ATOM 816 N N . ALA A 1 106 ? 24.751 4.022 -19.718 1.00 74.06 106 ALA A N 1
ATOM 817 C CA . ALA A 1 106 ? 23.883 4.347 -20.852 1.00 74.06 106 ALA A CA 1
ATOM 818 C C . ALA A 1 106 ? 24.231 3.501 -22.091 1.00 74.06 106 ALA A C 1
ATOM 820 O O . ALA A 1 106 ? 24.979 3.926 -22.969 1.00 74.06 106 ALA A O 1
ATOM 821 N N . GLY A 1 107 ? 23.697 2.281 -22.143 1.00 78.12 107 GLY A N 1
ATOM 822 C CA . GLY A 1 107 ? 23.749 1.393 -23.300 1.00 78.12 107 GLY A CA 1
ATOM 823 C C . GLY A 1 107 ? 22.492 1.485 -24.170 1.00 78.12 107 GLY A C 1
ATOM 824 O O . GLY A 1 107 ? 21.414 1.862 -23.713 1.00 78.12 107 GLY A O 1
ATOM 825 N N . LEU A 1 108 ? 22.601 1.062 -25.434 1.00 78.56 108 LEU A N 1
ATOM 826 C CA . LEU A 1 108 ? 21.471 1.011 -26.377 1.00 78.56 108 LEU A CA 1
ATOM 827 C C . LEU A 1 108 ? 20.271 0.227 -25.825 1.00 78.56 108 LEU A C 1
ATOM 829 O O . LEU A 1 108 ? 19.133 0.636 -26.020 1.00 78.56 108 LEU A O 1
ATOM 833 N N . ALA A 1 109 ? 20.520 -0.866 -25.098 1.00 75.25 109 ALA A N 1
ATOM 834 C CA . ALA A 1 109 ? 19.470 -1.685 -24.500 1.00 75.25 109 ALA A CA 1
ATOM 835 C C . ALA A 1 109 ? 18.725 -0.971 -23.355 1.00 75.25 109 ALA A C 1
ATOM 837 O O . ALA A 1 109 ? 17.506 -1.093 -23.264 1.00 75.25 109 ALA A O 1
ATOM 838 N N . SER A 1 110 ? 19.422 -0.198 -22.510 1.00 75.12 110 SER A N 1
ATOM 839 C CA . SER A 1 110 ? 18.780 0.548 -21.418 1.00 75.12 110 SER A CA 1
ATOM 840 C C . SER A 1 110 ? 17.977 1.736 -21.946 1.00 75.12 110 SER A C 1
ATOM 842 O O . SER A 1 110 ? 16.853 1.957 -21.503 1.00 75.12 110 SER A O 1
ATOM 844 N N . MET A 1 111 ? 18.493 2.440 -22.957 1.00 77.94 111 MET A N 1
ATOM 845 C CA . MET A 1 111 ? 17.769 3.526 -23.626 1.00 77.94 111 MET A CA 1
ATOM 846 C C . MET A 1 111 ? 16.562 3.020 -24.427 1.00 77.94 111 MET A C 1
ATOM 848 O O . MET A 1 111 ? 15.495 3.621 -24.352 1.00 77.94 111 MET A O 1
ATOM 852 N N . ALA A 1 112 ? 16.691 1.906 -25.155 1.00 77.06 112 ALA A N 1
ATOM 853 C CA . ALA A 1 112 ? 15.578 1.321 -25.904 1.00 77.06 112 ALA A CA 1
ATOM 854 C C . ALA A 1 112 ? 14.459 0.823 -24.977 1.00 77.06 112 ALA A C 1
ATOM 856 O O . ALA A 1 112 ? 13.289 1.058 -25.260 1.00 77.06 112 ALA A O 1
ATOM 857 N N . ALA A 1 113 ? 14.807 0.194 -23.850 1.00 75.12 113 ALA A N 1
ATOM 858 C CA . ALA A 1 113 ? 13.827 -0.240 -22.858 1.00 75.12 113 ALA A CA 1
ATOM 859 C C . ALA A 1 113 ? 13.107 0.942 -22.182 1.00 75.12 113 ALA A C 1
ATOM 861 O O . ALA A 1 113 ? 11.909 0.857 -21.946 1.00 75.12 113 ALA A O 1
ATOM 862 N N . LEU A 1 114 ? 13.805 2.055 -21.926 1.00 78.06 114 LEU A N 1
ATOM 863 C CA . LEU A 1 114 ? 13.198 3.275 -21.373 1.00 78.06 114 LEU A CA 1
ATOM 864 C C . LEU A 1 114 ? 12.309 4.031 -22.368 1.00 78.06 114 LEU A C 1
ATOM 866 O O . LEU A 1 114 ? 11.420 4.748 -21.939 1.00 78.06 114 LEU A O 1
ATOM 870 N N . LEU A 1 115 ? 12.572 3.928 -23.673 1.00 79.31 115 LEU A N 1
ATOM 871 C CA . LEU A 1 115 ? 11.756 4.573 -24.710 1.00 79.31 115 LEU A CA 1
ATOM 872 C C . LEU A 1 115 ? 10.549 3.726 -25.131 1.00 79.31 115 LEU A C 1
ATOM 874 O O . LEU A 1 115 ? 9.576 4.266 -25.650 1.00 79.31 115 LEU A O 1
ATOM 878 N N . ALA A 1 116 ? 10.649 2.404 -24.981 1.00 79.75 116 ALA A N 1
ATOM 879 C CA . ALA A 1 116 ? 9.588 1.463 -25.325 1.00 79.75 116 ALA A CA 1
ATOM 880 C C . ALA A 1 116 ? 8.580 1.236 -24.188 1.00 79.75 116 ALA A C 1
ATOM 882 O O . ALA A 1 116 ? 7.501 0.702 -24.451 1.00 79.75 116 ALA A O 1
ATOM 883 N N . GLY A 1 117 ? 8.943 1.586 -22.949 1.00 72.50 117 GLY A N 1
ATOM 884 C CA . GLY A 1 117 ? 8.023 1.635 -21.813 1.00 72.50 117 GLY A CA 1
ATOM 885 C C . GLY A 1 117 ? 7.469 3.028 -21.586 1.00 72.50 117 GLY A C 1
ATOM 886 O O . GLY A 1 117 ? 6.300 3.102 -21.155 1.00 72.50 117 GLY A O 1
#

Foldseek 3Di:
DLVQLPVVDPDPVSSVVVVVVVVVVVVVCVVCVVVVQVVCVVVHPNCVSVVVVVVVVVCCVVCVPVPRDDDDDPPPDDDPVVVVVQVVQLVVLCVVLVVCCVPPNDDPSSVVSNVSD

pLDDT: mean 82.28, std 10.13, range [57.16, 93.94]

Radius of gyration: 20.84 Å; chains: 1; bounding box: 49×38×42 Å